Protein AF-A0A6N0I208-F1 (afdb_monomer)

pLDDT: mean 76.42, std 17.21, range [42.66, 94.94]

Radius of gyration: 18.64 Å; Cα contacts (8 Å, |Δi|>4): 96; chains: 1; bounding box: 44×57×35 Å

Foldseek 3Di:
DPQVVVLVVLCVVVVFDWDDDDQWIGGPQWIWGDDPQWIWIAGPPPPDRDTDTDNHSVVVSVVSVVVNVVVVVVVVVVVVPPPPPPPPPDDD

Sequence (92 aa):
MSDFKIITSELISKGIEFEIEDDTLIVGDCAVINYSDVYFLKLSGINTQQGMAVKHPIVIADFLSSYYYLLEDHNSITVKDINFKSEVRRND

Nearest PDB structures (foldseek):
  8ro1-assembly1_TF  TM=5.871E-01  e=2.406E-01  Caenorhabditis elegans
  7you-assembly1_A  TM=4.435E-01  e=8.424E-01  avian paramyxovirus 1
  4gl9-assembly1_E  TM=5.097E-01  e=3.560E+00  Mus musculus
  4gl9-assembly4_F  TM=4.706E-01  e=3.790E+00  Mus musculus
  8ede-assembly2_B  TM=3.441E-01  e=7.550E+00  Homo sapiens

Organism: Staphylococcus hominis (NCBI:txid1290)

Solvent-accessible surface area (backbone atoms only — not comparable to full-atom values): 5573 Å² total; per-residue (Å²): 142,70,55,65,57,56,25,51,51,54,31,55,76,69,72,52,74,71,49,80,55,97,65,31,42,33,44,87,60,34,38,36,36,69,54,94,78,30,35,34,41,38,53,66,94,53,96,57,97,60,60,50,83,42,74,52,47,68,60,50,34,53,51,54,52,54,50,51,52,50,51,53,53,51,52,54,50,62,66,66,72,69,70,76,77,81,76,76,79,80,81,131

Secondary structure (DSSP, 8-state):
--SHHHHHHHHHHTT---EEETTEEEETTEEEEEETTEEEEEETT-SS--EEEE--HHHHHHHHHHHHHHHHHHHHHHHHS-----------

Structure (mmCIF, N/CA/C/O backbone):
data_AF-A0A6N0I208-F1
#
_entry.id   AF-A0A6N0I208-F1
#
loop_
_atom_site.grou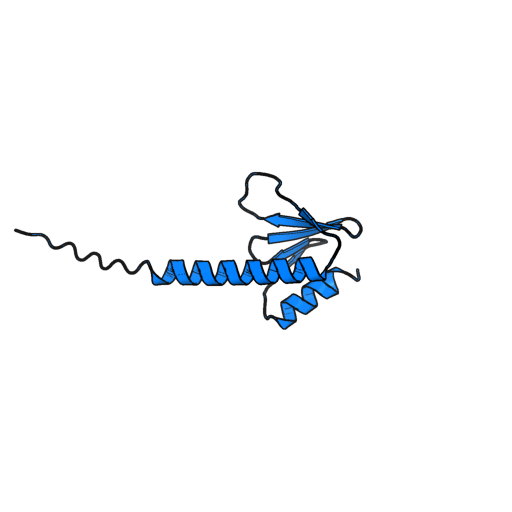p_PDB
_atom_site.id
_atom_site.type_symbol
_atom_site.label_atom_id
_atom_site.label_alt_id
_atom_site.label_comp_id
_atom_site.label_asym_id
_atom_site.label_entity_id
_atom_site.label_seq_id
_atom_site.pdbx_PDB_ins_code
_atom_site.Cartn_x
_atom_site.Cartn_y
_atom_site.Cartn_z
_atom_site.occupancy
_atom_site.B_iso_or_equiv
_atom_site.auth_seq_id
_atom_site.auth_comp_id
_atom_site.auth_asym_id
_atom_site.auth_atom_id
_atom_site.pdbx_PDB_model_num
ATOM 1 N N . MET A 1 1 ? 4.472 -13.359 -7.415 1.00 50.81 1 MET A N 1
ATOM 2 C CA . MET A 1 1 ? 3.511 -13.820 -6.376 1.00 50.81 1 MET A CA 1
ATOM 3 C C . MET A 1 1 ? 4.141 -14.006 -4.971 1.00 50.81 1 MET A C 1
ATOM 5 O O . MET A 1 1 ? 3.521 -14.645 -4.125 1.00 50.81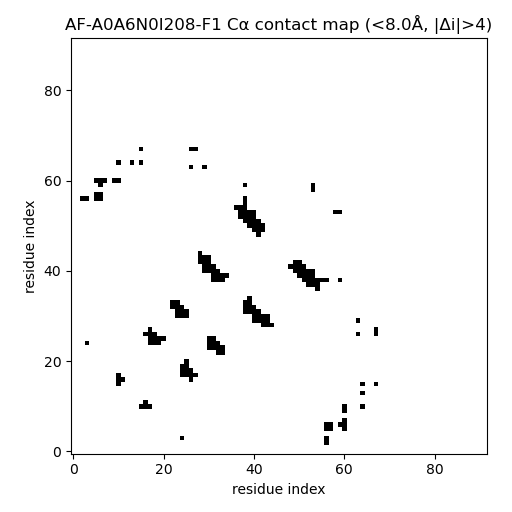 1 MET A O 1
ATOM 9 N N . SER A 1 2 ? 5.323 -13.440 -4.661 1.00 64.25 2 SER A N 1
ATOM 10 C CA . SER A 1 2 ? 5.960 -13.518 -3.318 1.00 64.25 2 SER A CA 1
ATOM 11 C C . SER A 1 2 ? 5.844 -12.244 -2.478 1.00 64.25 2 SER A C 1
ATOM 13 O O . SER A 1 2 ? 6.016 -12.279 -1.267 1.00 64.25 2 SER A O 1
ATOM 15 N N . ASP A 1 3 ? 5.524 -11.132 -3.120 1.00 68.62 3 ASP A N 1
ATOM 16 C CA . ASP A 1 3 ? 6.074 -9.839 -2.729 1.00 68.62 3 ASP A CA 1
ATOM 17 C C . ASP A 1 3 ? 5.032 -8.953 -2.031 1.00 68.62 3 ASP A C 1
ATOM 19 O O . ASP A 1 3 ? 5.265 -8.440 -0.934 1.00 68.62 3 ASP A O 1
ATOM 23 N N . PHE A 1 4 ? 3.792 -8.980 -2.534 1.00 83.00 4 PHE A N 1
ATOM 24 C CA . PHE A 1 4 ? 2.635 -8.496 -1.779 1.00 83.00 4 PHE A CA 1
ATOM 25 C C . PHE A 1 4 ? 2.385 -9.276 -0.491 1.00 83.00 4 PHE A C 1
ATOM 27 O O . PHE A 1 4 ? 1.871 -8.690 0.450 1.00 83.00 4 PHE A O 1
ATOM 34 N N . LYS A 1 5 ? 2.794 -10.551 -0.395 1.00 86.94 5 LYS A N 1
ATOM 35 C CA . LYS A 1 5 ? 2.603 -11.328 0.841 1.00 86.94 5 LYS A CA 1
ATOM 36 C C . LYS A 1 5 ? 3.329 -10.702 2.028 1.00 86.94 5 LYS A C 1
ATOM 38 O O . LYS A 1 5 ? 2.802 -10.748 3.134 1.00 86.94 5 LYS A O 1
ATOM 43 N N . ILE A 1 6 ? 4.515 -10.130 1.806 1.00 88.50 6 ILE A N 1
ATOM 44 C CA . ILE A 1 6 ? 5.267 -9.427 2.853 1.00 88.50 6 ILE A CA 1
ATOM 45 C C . ILE A 1 6 ? 4.474 -8.198 3.298 1.00 88.50 6 ILE A C 1
ATOM 47 O O . ILE A 1 6 ? 4.216 -8.037 4.485 1.00 88.50 6 ILE A O 1
ATOM 51 N N . ILE A 1 7 ? 4.015 -7.391 2.338 1.00 91.00 7 ILE A N 1
ATOM 52 C CA . ILE A 1 7 ? 3.247 -6.174 2.614 1.00 91.00 7 ILE A CA 1
ATOM 53 C C . ILE A 1 7 ? 1.957 -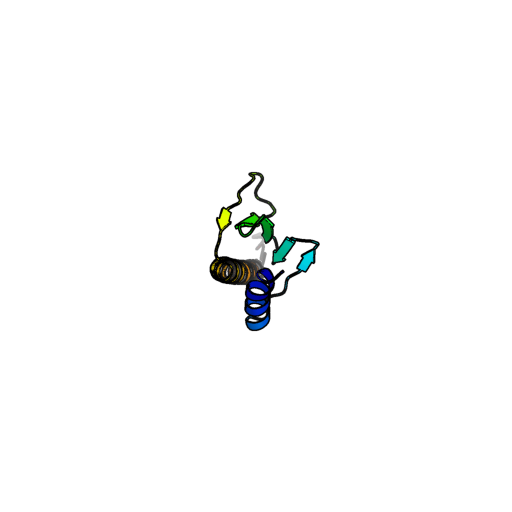6.510 3.372 1.00 91.00 7 ILE A C 1
ATOM 55 O O . ILE A 1 7 ? 1.720 -5.973 4.447 1.00 91.00 7 ILE A O 1
ATOM 59 N N . THR A 1 8 ? 1.150 -7.445 2.870 1.00 92.38 8 THR A N 1
ATOM 60 C CA . THR A 1 8 ? -0.130 -7.811 3.490 1.00 92.38 8 THR A CA 1
ATOM 61 C C . THR A 1 8 ? 0.056 -8.444 4.864 1.00 92.38 8 THR A C 1
ATOM 63 O O . THR A 1 8 ? -0.762 -8.213 5.743 1.00 92.38 8 THR A O 1
ATOM 66 N N . SER A 1 9 ? 1.123 -9.220 5.085 1.00 93.19 9 SER A N 1
ATOM 67 C CA . SER A 1 9 ? 1.392 -9.815 6.405 1.00 93.19 9 SER A CA 1
ATOM 68 C C . SER A 1 9 ? 1.679 -8.743 7.458 1.00 93.19 9 SER A C 1
ATOM 70 O O . SER A 1 9 ? 1.186 -8.848 8.578 1.00 93.19 9 SER A O 1
ATOM 72 N N . GLU A 1 10 ? 2.420 -7.695 7.090 1.00 93.50 10 GLU A N 1
ATOM 73 C CA . GLU A 1 10 ? 2.676 -6.542 7.962 1.00 93.50 10 GLU A CA 1
ATOM 74 C C . GLU A 1 10 ? 1.421 -5.692 8.207 1.00 93.50 10 GLU A C 1
ATOM 76 O O . GLU A 1 10 ? 1.225 -5.183 9.306 1.00 93.50 10 GLU A O 1
ATOM 81 N N . LEU A 1 11 ? 0.534 -5.552 7.218 1.00 93.94 11 LEU A N 1
ATOM 82 C CA . LEU A 1 11 ? -0.741 -4.851 7.419 1.00 93.94 11 LEU A CA 1
ATOM 83 C C . LEU A 1 11 ? -1.669 -5.634 8.362 1.00 93.94 11 LEU A C 1
ATOM 85 O O . LEU A 1 11 ? -2.218 -5.058 9.301 1.00 93.94 11 LEU A O 1
ATOM 89 N N . ILE A 1 12 ? -1.771 -6.957 8.178 1.00 94.94 12 ILE A N 1
ATOM 90 C CA . ILE A 1 12 ? -2.543 -7.847 9.063 1.00 94.94 12 ILE A CA 1
ATOM 91 C C . ILE A 1 12 ? -2.003 -7.785 10.496 1.00 94.94 12 ILE A C 1
ATOM 93 O O . ILE A 1 12 ? -2.791 -7.695 11.436 1.00 94.94 12 ILE A O 1
ATOM 97 N N . SER A 1 13 ? -0.677 -7.814 10.682 1.00 94.62 13 SER A N 1
ATOM 98 C CA . SER A 1 13 ? -0.063 -7.780 12.019 1.00 94.62 13 SER A CA 1
ATOM 99 C C . SER A 1 13 ? -0.376 -6.488 12.785 1.00 94.62 13 SER A C 1
ATOM 101 O O . SER A 1 13 ? -0.410 -6.497 14.016 1.00 94.62 13 SER A O 1
ATOM 103 N N . LYS A 1 14 ? -0.658 -5.400 12.059 1.00 92.12 14 LYS A N 1
ATOM 104 C CA . LYS A 1 14 ? -1.019 -4.078 12.588 1.00 92.12 14 LYS A CA 1
ATOM 105 C C . LYS A 1 14 ? -2.532 -3.824 12.645 1.00 92.12 14 LYS A C 1
ATOM 107 O O . LYS A 1 14 ? -2.939 -2.757 13.096 1.00 92.12 14 LYS A O 1
ATOM 112 N N . GLY A 1 15 ? -3.355 -4.789 12.223 1.00 92.12 15 GLY A N 1
ATOM 113 C CA . GLY A 1 15 ? -4.816 -4.662 12.196 1.00 92.12 15 GLY A CA 1
ATOM 114 C C . GLY A 1 15 ? -5.333 -3.661 11.160 1.00 92.12 15 GLY A C 1
ATOM 115 O O . GLY A 1 15 ? -6.402 -3.096 11.357 1.00 92.12 15 GLY A O 1
ATOM 116 N N . ILE A 1 16 ? -4.569 -3.417 10.092 1.00 93.00 16 ILE A N 1
ATOM 117 C CA . ILE A 1 16 ? -4.922 -2.464 9.037 1.00 93.00 16 ILE A CA 1
ATOM 118 C C . ILE A 1 16 ? -5.756 -3.175 7.974 1.00 93.00 16 ILE A C 1
ATOM 120 O O . ILE A 1 16 ? -5.345 -4.210 7.443 1.00 93.00 16 ILE A O 1
ATOM 124 N N . GLU A 1 17 ? -6.913 -2.604 7.649 1.00 92.25 17 GLU A N 1
ATOM 125 C CA . GLU A 1 17 ? -7.779 -3.090 6.576 1.00 92.25 17 GLU A CA 1
ATOM 126 C C . GLU A 1 17 ? -7.214 -2.725 5.196 1.00 92.25 17 GLU A C 1
ATOM 128 O O . GLU A 1 17 ? -6.653 -1.646 4.989 1.00 92.25 17 GLU A O 1
ATOM 133 N N . PHE A 1 18 ? -7.352 -3.645 4.241 1.00 93.94 18 PHE A N 1
ATOM 134 C CA . PHE A 1 18 ? -6.907 -3.459 2.865 1.00 93.94 18 PHE A CA 1
ATOM 135 C C . PHE A 1 18 ? -7.751 -4.285 1.897 1.00 93.94 18 PHE A C 1
ATOM 137 O O . PHE A 1 18 ? -8.320 -5.316 2.261 1.00 93.94 18 PHE A O 1
ATOM 144 N N . GLU A 1 19 ? -7.761 -3.862 0.639 1.00 93.56 19 GLU A N 1
ATOM 145 C CA . GLU A 1 19 ? -8.395 -4.567 -0.472 1.00 93.56 19 GLU A CA 1
ATOM 146 C C . GLU A 1 19 ? -7.333 -4.988 -1.489 1.00 93.56 19 GLU A C 1
ATOM 148 O O . GLU A 1 19 ? -6.297 -4.337 -1.639 1.00 93.56 19 GLU A O 1
ATOM 153 N N . ILE A 1 20 ? -7.565 -6.105 -2.178 1.00 90.19 20 ILE A N 1
ATOM 154 C CA . ILE A 1 20 ? -6.708 -6.556 -3.277 1.00 90.19 20 ILE A CA 1
ATOM 155 C C . ILE A 1 20 ? -7.588 -6.784 -4.498 1.00 90.19 20 ILE A C 1
ATOM 157 O O . ILE A 1 20 ? -8.474 -7.638 -4.470 1.00 90.19 20 ILE A O 1
ATOM 161 N N . GLU A 1 21 ? -7.293 -6.054 -5.569 1.00 88.12 21 GLU A N 1
ATOM 162 C CA . GLU A 1 21 ? -7.934 -6.182 -6.875 1.00 88.12 21 GLU A CA 1
ATOM 163 C C . GLU A 1 21 ? -6.854 -6.382 -7.944 1.00 88.12 21 GLU A C 1
ATOM 165 O O . GLU A 1 21 ? -5.991 -5.524 -8.140 1.00 88.12 21 GLU A O 1
ATOM 170 N N . ASP A 1 22 ? -6.886 -7.530 -8.625 1.00 84.44 22 ASP A N 1
ATOM 171 C CA . ASP A 1 22 ? -5.864 -7.955 -9.588 1.00 84.44 22 ASP A CA 1
ATOM 172 C C . ASP A 1 22 ? -4.430 -7.845 -9.016 1.00 84.44 22 ASP A C 1
ATOM 174 O O . ASP A 1 22 ? -4.069 -8.572 -8.089 1.00 84.44 22 ASP A O 1
ATOM 178 N N . ASP A 1 23 ? -3.620 -6.925 -9.552 1.00 83.06 23 ASP A N 1
ATOM 179 C CA . ASP A 1 23 ? -2.242 -6.633 -9.128 1.00 83.06 23 ASP A CA 1
ATOM 180 C C . ASP A 1 23 ? -2.133 -5.329 -8.309 1.00 83.06 23 ASP A C 1
ATOM 182 O O . ASP A 1 23 ? -1.058 -4.719 -8.215 1.00 83.06 23 ASP A O 1
ATOM 186 N N . THR A 1 24 ? -3.248 -4.892 -7.721 1.00 88.19 24 THR A N 1
ATOM 187 C CA . THR A 1 24 ? -3.351 -3.665 -6.927 1.00 88.19 24 THR A CA 1
ATOM 188 C C . THR A 1 24 ? -3.733 -3.978 -5.483 1.00 88.19 24 THR A C 1
ATOM 190 O O . THR A 1 24 ? -4.732 -4.639 -5.221 1.00 88.19 24 THR A O 1
ATOM 193 N N . LEU A 1 25 ? -2.948 -3.465 -4.538 1.00 91.62 25 LEU A N 1
ATOM 194 C CA . LEU A 1 25 ? -3.260 -3.442 -3.108 1.00 91.62 25 LEU A CA 1
ATOM 195 C C . LEU A 1 25 ? -3.755 -2.044 -2.730 1.00 91.62 25 LEU A C 1
ATOM 197 O O . LEU A 1 25 ? -3.081 -1.063 -3.033 1.00 91.62 25 LEU A O 1
ATOM 201 N N . ILE A 1 26 ? -4.889 -1.943 -2.047 1.00 91.06 26 ILE A N 1
ATOM 202 C CA . ILE A 1 26 ? -5.530 -0.672 -1.696 1.00 91.06 26 ILE A CA 1
ATOM 203 C C . ILE A 1 26 ? -5.631 -0.556 -0.172 1.00 91.06 26 ILE A C 1
ATOM 205 O O . ILE A 1 26 ? -6.097 -1.479 0.492 1.00 91.06 26 ILE A O 1
ATOM 209 N N . VAL A 1 27 ? -5.193 0.578 0.380 1.00 90.75 27 VAL A N 1
ATOM 210 C CA . VAL A 1 27 ? -5.309 0.948 1.800 1.00 90.75 27 VAL A CA 1
ATOM 211 C C . VAL A 1 27 ? -5.865 2.369 1.878 1.00 90.75 27 VAL A C 1
ATOM 213 O O . VAL A 1 27 ? -5.158 3.336 1.578 1.00 90.75 27 VAL A O 1
ATOM 216 N N . GLY A 1 28 ? -7.137 2.502 2.262 1.00 86.81 28 GLY A N 1
ATOM 217 C CA . GLY A 1 28 ? -7.853 3.779 2.196 1.00 86.81 28 GLY A CA 1
ATOM 218 C C . GLY A 1 28 ? -7.811 4.362 0.779 1.00 86.81 28 GLY A C 1
ATOM 219 O O . GLY A 1 28 ? -8.103 3.673 -0.193 1.00 86.81 28 GLY A O 1
ATOM 220 N N . ASP A 1 29 ? -7.368 5.613 0.652 1.00 84.81 29 ASP A N 1
ATOM 221 C CA . ASP A 1 29 ? -7.229 6.291 -0.644 1.00 84.81 29 ASP A CA 1
ATOM 222 C C . ASP A 1 29 ? -5.893 6.001 -1.361 1.00 84.81 29 ASP A C 1
ATOM 224 O O . ASP A 1 29 ? -5.618 6.581 -2.417 1.00 84.81 29 ASP A O 1
ATOM 228 N N . CYS A 1 30 ? -5.041 5.119 -0.822 1.00 88.06 30 CYS A N 1
ATOM 229 C CA . CYS A 1 30 ? -3.758 4.752 -1.421 1.00 88.06 30 CYS A CA 1
ATOM 230 C C . CYS A 1 30 ? -3.829 3.403 -2.148 1.00 88.06 30 CYS A C 1
ATOM 232 O O . CYS A 1 30 ? -4.180 2.391 -1.554 1.00 88.06 30 CYS A O 1
ATOM 234 N N . ALA A 1 31 ? -3.419 3.376 -3.416 1.00 89.88 31 ALA A N 1
ATOM 235 C CA . ALA A 1 31 ? -3.261 2.169 -4.219 1.00 89.88 31 ALA A CA 1
ATOM 236 C C . ALA A 1 31 ? -1.777 1.862 -4.469 1.00 89.88 31 ALA A C 1
ATOM 238 O O . ALA A 1 31 ? -0.982 2.757 -4.764 1.00 89.88 31 ALA A O 1
ATOM 239 N N . VAL A 1 32 ? -1.409 0.587 -4.406 1.00 90.19 32 VAL A N 1
ATOM 240 C CA . VAL A 1 32 ? -0.071 0.063 -4.684 1.00 90.19 32 VAL A CA 1
ATOM 241 C C . VAL A 1 32 ? -0.166 -0.925 -5.831 1.00 90.19 32 VAL A C 1
ATOM 243 O O . VAL A 1 32 ? -0.782 -1.975 -5.687 1.00 90.19 32 VAL A O 1
ATOM 246 N N . ILE A 1 33 ? 0.476 -0.615 -6.951 1.00 88.62 33 ILE A N 1
ATOM 247 C CA . ILE A 1 33 ? 0.464 -1.458 -8.149 1.00 88.62 33 ILE A CA 1
ATOM 248 C C . ILE A 1 33 ? 1.844 -2.083 -8.324 1.00 88.62 33 ILE A C 1
ATOM 250 O O . ILE A 1 33 ? 2.851 -1.372 -8.288 1.00 88.62 33 ILE A O 1
ATOM 254 N N . ASN A 1 34 ? 1.911 -3.399 -8.516 1.00 83.62 34 ASN A N 1
ATOM 255 C CA . ASN A 1 34 ? 3.177 -4.085 -8.772 1.00 83.62 34 ASN A CA 1
ATOM 256 C C . ASN A 1 34 ? 3.470 -4.161 -10.278 1.00 83.62 34 ASN A C 1
ATOM 258 O O . ASN A 1 34 ? 2.731 -4.788 -11.031 1.00 83.62 34 ASN A O 1
ATOM 262 N N . TYR A 1 35 ? 4.585 -3.568 -10.703 1.00 81.56 35 TYR A N 1
ATOM 263 C CA . TYR A 1 35 ? 5.126 -3.684 -12.054 1.00 81.56 35 TYR A CA 1
ATOM 264 C C . TYR A 1 35 ? 6.560 -4.214 -11.996 1.00 81.56 35 TYR A C 1
ATOM 266 O O . TYR A 1 35 ? 7.496 -3.454 -11.757 1.00 81.56 35 TYR A O 1
ATOM 274 N N . SER A 1 36 ? 6.741 -5.511 -12.263 1.00 76.94 36 SER A N 1
ATOM 275 C CA . SER A 1 36 ? 8.066 -6.137 -12.432 1.00 76.94 36 SER A CA 1
ATOM 276 C C . SER A 1 36 ? 9.059 -5.803 -11.304 1.00 76.94 36 SER A C 1
ATOM 278 O O . SER A 1 36 ? 10.140 -5.273 -11.559 1.00 76.94 36 SER A O 1
ATOM 280 N N . ASP A 1 37 ? 8.675 -6.097 -10.058 1.00 74.94 37 ASP A N 1
ATOM 281 C CA . ASP A 1 37 ? 9.474 -5.876 -8.834 1.00 74.94 37 ASP A CA 1
ATOM 282 C C . ASP A 1 37 ? 9.672 -4.394 -8.459 1.00 74.94 37 ASP A C 1
ATOM 284 O O . ASP A 1 37 ? 10.523 -4.030 -7.640 1.00 74.94 37 ASP A O 1
ATOM 288 N N . VAL A 1 38 ? 8.861 -3.519 -9.052 1.00 82.50 38 VAL A N 1
ATOM 289 C CA . VAL A 1 38 ? 8.739 -2.112 -8.685 1.00 82.50 38 VAL A CA 1
ATOM 290 C C . VAL A 1 38 ? 7.295 -1.837 -8.297 1.00 82.50 38 VAL A C 1
ATOM 292 O O . VAL A 1 38 ? 6.366 -2.043 -9.074 1.00 82.50 38 VAL A O 1
ATOM 295 N N . TYR A 1 39 ? 7.109 -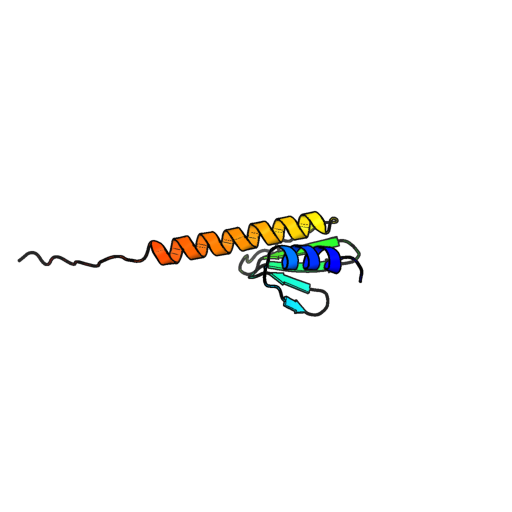1.332 -7.086 1.00 85.88 39 TYR A N 1
ATOM 296 C CA . TYR A 1 39 ? 5.817 -0.907 -6.575 1.00 85.88 39 TYR A CA 1
ATOM 297 C C . TYR A 1 39 ? 5.582 0.553 -6.933 1.00 85.88 39 TYR A C 1
ATOM 299 O O . TYR A 1 39 ? 6.439 1.401 -6.680 1.00 85.88 39 TYR A O 1
ATOM 307 N N . PHE A 1 40 ? 4.410 0.841 -7.482 1.00 86.75 40 PHE A N 1
ATOM 308 C CA . PHE A 1 40 ? 3.938 2.185 -7.769 1.00 86.75 40 PHE A CA 1
ATOM 309 C C . PHE A 1 40 ? 2.847 2.552 -6.774 1.00 86.75 40 PHE A C 1
ATOM 311 O O . PHE A 1 40 ? 1.769 1.964 -6.783 1.00 86.75 40 PHE A O 1
ATOM 318 N N . LEU A 1 41 ? 3.138 3.531 -5.924 1.00 86.75 41 LEU A N 1
ATOM 319 C CA . LEU A 1 41 ? 2.166 4.126 -5.007 1.00 86.75 41 LEU A CA 1
ATOM 320 C C . LEU A 1 41 ? 1.331 5.170 -5.752 1.00 86.75 41 LEU A C 1
ATOM 322 O O . LEU A 1 41 ? 1.895 5.960 -6.500 1.00 86.75 41 LEU A O 1
ATOM 326 N N . LYS A 1 42 ? 0.021 5.220 -5.535 1.00 85.94 42 LYS A N 1
ATOM 327 C CA . LYS A 1 42 ? -0.884 6.236 -6.085 1.00 85.94 42 LYS A CA 1
ATOM 328 C C . LYS A 1 42 ? -1.850 6.684 -4.995 1.00 85.94 42 LYS A C 1
ATOM 330 O O . LYS A 1 42 ? -2.496 5.848 -4.380 1.00 85.94 42 LYS A O 1
ATOM 335 N N . LEU A 1 43 ? -1.974 7.991 -4.782 1.00 81.38 43 LEU A N 1
ATOM 336 C CA . LEU A 1 43 ? -2.962 8.569 -3.866 1.00 81.38 43 LEU A CA 1
ATOM 337 C C . LEU A 1 43 ? -4.166 9.093 -4.655 1.00 81.38 43 LEU A C 1
ATOM 339 O O . LEU A 1 43 ? -4.012 9.883 -5.591 1.00 81.38 43 LEU A O 1
ATOM 343 N N . SER A 1 44 ? -5.363 8.650 -4.286 1.00 72.25 44 SER A N 1
ATOM 344 C CA . SER A 1 44 ? -6.622 9.145 -4.840 1.00 72.25 44 SER A CA 1
ATOM 345 C C . SER A 1 44 ? -6.868 10.590 -4.388 1.00 72.25 44 SER A C 1
ATOM 347 O O . SER A 1 44 ? -6.481 10.991 -3.295 1.00 72.25 44 SER A O 1
ATOM 349 N N . GLY A 1 45 ? -7.454 11.419 -5.258 1.00 66.19 45 GLY A N 1
ATOM 350 C CA . GLY A 1 45 ? -7.734 12.835 -4.966 1.00 66.19 45 GLY A CA 1
ATOM 351 C C . GLY A 1 45 ? -6.597 13.822 -5.272 1.00 66.19 45 GLY A C 1
ATOM 352 O O . GLY A 1 45 ? -6.837 15.028 -5.323 1.00 66.19 45 GLY A O 1
ATOM 353 N N . ILE A 1 46 ? -5.384 13.348 -5.576 1.00 62.69 46 ILE A N 1
ATOM 354 C CA . ILE A 1 46 ? -4.313 14.195 -6.117 1.00 62.69 46 ILE A CA 1
ATOM 355 C C . ILE A 1 46 ? -4.398 14.160 -7.650 1.00 62.69 46 ILE A C 1
ATOM 357 O O . ILE A 1 46 ? -4.076 13.163 -8.286 1.00 62.69 46 ILE A O 1
ATOM 361 N N . ASN A 1 47 ? -4.826 15.269 -8.265 1.00 52.75 47 ASN A N 1
ATOM 362 C CA . ASN A 1 47 ? -5.042 15.406 -9.721 1.00 52.75 47 ASN A CA 1
ATOM 363 C C . ASN A 1 47 ? -3.770 15.333 -10.590 1.00 52.75 47 ASN A C 1
ATOM 365 O O . ASN A 1 47 ? -3.827 15.516 -11.805 1.00 52.75 47 ASN A O 1
ATOM 369 N N . THR A 1 48 ? -2.612 15.079 -9.991 1.00 54.06 48 THR A N 1
ATOM 370 C CA . THR A 1 48 ? -1.370 14.822 -10.721 1.00 54.06 48 THR A CA 1
ATOM 371 C C . THR A 1 48 ? -1.026 13.351 -10.541 1.00 54.06 48 THR A C 1
ATOM 373 O O . THR A 1 48 ? -1.245 12.809 -9.462 1.00 54.06 48 THR A O 1
ATOM 376 N N . GLN A 1 49 ? -0.520 12.687 -11.588 1.00 52.69 49 GLN A N 1
ATOM 377 C CA . GLN A 1 49 ? 0.037 11.334 -11.479 1.00 52.69 49 GLN A CA 1
ATOM 378 C C . GLN A 1 49 ? 1.282 11.380 -10.578 1.00 52.69 49 GLN A C 1
ATOM 380 O O . GLN A 1 49 ? 2.414 11.386 -11.048 1.00 52.69 49 GLN A O 1
ATOM 385 N N . GLN A 1 50 ? 1.071 11.489 -9.270 1.00 60.53 50 GLN A N 1
ATOM 386 C CA . GLN A 1 50 ? 2.107 11.372 -8.265 1.00 60.53 50 GLN A CA 1
ATOM 387 C C . GLN A 1 50 ? 2.167 9.907 -7.900 1.00 60.53 50 GLN A C 1
ATOM 389 O O . GLN A 1 50 ? 1.310 9.390 -7.185 1.00 60.53 50 GLN A O 1
ATOM 394 N N . GLY A 1 51 ? 3.164 9.241 -8.466 1.00 64.56 51 GLY A N 1
ATOM 395 C CA . GLY A 1 51 ? 3.539 7.921 -8.023 1.00 64.56 51 GLY A CA 1
ATOM 396 C C . GLY A 1 51 ? 5.019 7.836 -7.741 1.00 64.56 51 GLY A C 1
ATOM 397 O O . GLY A 1 51 ? 5.832 8.522 -8.358 1.00 64.56 51 GLY A O 1
ATOM 398 N N . MET A 1 52 ? 5.354 7.000 -6.768 1.00 73.31 52 MET A N 1
ATOM 399 C CA . MET A 1 52 ? 6.729 6.698 -6.408 1.00 73.31 52 MET A CA 1
ATOM 400 C C . MET A 1 52 ? 7.008 5.244 -6.753 1.00 73.31 52 MET A C 1
ATOM 402 O O . MET A 1 52 ? 6.269 4.360 -6.326 1.00 73.31 52 MET A O 1
ATOM 406 N N . ALA A 1 53 ? 8.077 5.028 -7.516 1.00 82.56 53 ALA A N 1
ATOM 407 C CA . ALA A 1 53 ? 8.635 3.713 -7.779 1.00 82.56 53 ALA A CA 1
ATOM 408 C C . ALA A 1 53 ? 9.492 3.282 -6.581 1.00 82.56 53 ALA A C 1
ATOM 410 O O . ALA A 1 53 ? 10.533 3.879 -6.302 1.00 82.56 53 ALA A O 1
ATOM 411 N N . VAL A 1 54 ? 9.066 2.239 -5.877 1.00 82.56 54 VAL A N 1
ATOM 412 C CA . VAL A 1 54 ? 9.752 1.691 -4.701 1.00 82.56 54 VAL A CA 1
ATOM 413 C C . VAL A 1 54 ? 10.093 0.235 -4.974 1.00 82.56 54 VAL A C 1
ATOM 415 O O . VAL A 1 54 ? 9.282 -0.494 -5.526 1.00 82.56 54 VAL A O 1
ATOM 418 N N . LYS A 1 55 ? 11.289 -0.212 -4.586 1.00 84.44 55 LYS A N 1
ATOM 419 C CA . LYS A 1 55 ? 11.733 -1.601 -4.811 1.00 84.44 55 LYS A CA 1
ATOM 420 C C . LYS A 1 55 ? 11.587 -2.515 -3.599 1.00 84.44 55 LYS A C 1
ATOM 422 O O . LYS A 1 55 ? 11.743 -3.720 -3.727 1.00 84.44 55 LYS A O 1
ATOM 427 N N . HIS A 1 56 ? 11.358 -1.952 -2.413 1.00 88.31 56 HIS A N 1
ATOM 428 C CA . HIS A 1 56 ? 11.426 -2.713 -1.172 1.00 88.31 56 HIS A CA 1
ATOM 429 C C . HIS A 1 56 ? 10.032 -2.873 -0.542 1.00 88.31 56 HIS A C 1
ATOM 431 O O . HIS A 1 56 ? 9.461 -1.869 -0.112 1.00 88.31 56 HIS A O 1
ATOM 437 N N . PRO A 1 57 ? 9.494 -4.102 -0.420 1.00 88.19 57 PRO A N 1
ATOM 438 C CA . PRO A 1 57 ? 8.146 -4.330 0.110 1.00 88.19 57 PRO A CA 1
ATOM 439 C C . PRO A 1 57 ? 7.978 -3.835 1.552 1.00 88.19 57 PRO A C 1
ATOM 441 O O . PRO A 1 57 ? 6.946 -3.271 1.888 1.00 88.19 57 PRO A O 1
ATOM 444 N N . ILE A 1 58 ? 9.011 -3.956 2.393 1.00 89.62 58 ILE A N 1
ATOM 445 C CA . ILE A 1 58 ? 8.965 -3.433 3.775 1.00 89.62 58 ILE A CA 1
ATOM 446 C C . ILE A 1 58 ? 8.752 -1.911 3.799 1.00 89.62 58 ILE A C 1
ATOM 448 O O . ILE A 1 58 ? 7.940 -1.420 4.571 1.00 89.62 58 ILE A O 1
ATOM 452 N N . VAL A 1 59 ? 9.409 -1.165 2.902 1.00 89.62 59 VAL A N 1
ATOM 453 C CA . VAL A 1 59 ? 9.246 0.298 2.826 1.00 89.62 59 VAL A CA 1
ATOM 454 C C . VAL A 1 59 ? 7.819 0.666 2.421 1.00 89.62 59 VAL A C 1
ATOM 456 O O . VAL A 1 59 ? 7.268 1.641 2.924 1.00 89.62 59 VAL A O 1
ATOM 459 N N . ILE A 1 60 ? 7.201 -0.130 1.543 1.00 90.81 60 ILE A N 1
ATOM 460 C CA . ILE A 1 60 ? 5.786 0.027 1.196 1.00 90.81 60 ILE A CA 1
ATOM 461 C C . ILE A 1 60 ? 4.897 -0.232 2.414 1.00 90.81 60 ILE A C 1
ATOM 463 O O . ILE A 1 60 ? 4.027 0.581 2.703 1.00 90.81 60 ILE A O 1
ATOM 467 N N . ALA A 1 61 ? 5.120 -1.326 3.144 1.00 91.75 61 ALA A N 1
ATOM 468 C CA . ALA A 1 61 ? 4.330 -1.654 4.327 1.00 91.75 61 ALA A CA 1
ATOM 469 C C . ALA A 1 61 ? 4.415 -0.563 5.407 1.00 91.75 61 ALA A C 1
ATOM 471 O O . ALA A 1 61 ? 3.389 -0.169 5.966 1.00 91.75 61 ALA A O 1
ATOM 472 N N . ASP A 1 62 ? 5.615 -0.037 5.667 1.00 91.38 62 ASP A N 1
ATOM 473 C CA . ASP A 1 62 ? 5.827 1.059 6.615 1.00 91.38 62 ASP A CA 1
ATOM 474 C C . ASP A 1 62 ? 5.111 2.332 6.167 1.00 91.38 62 ASP A C 1
ATOM 476 O O . ASP A 1 62 ? 4.380 2.930 6.957 1.00 91.38 62 ASP A O 1
ATOM 480 N N . PHE A 1 63 ? 5.245 2.702 4.890 1.00 90.75 63 PHE A N 1
ATOM 481 C CA . PHE A 1 63 ? 4.544 3.852 4.325 1.00 90.75 63 PHE A CA 1
ATOM 482 C C . PHE A 1 63 ? 3.023 3.723 4.471 1.00 90.75 63 PHE A C 1
ATOM 484 O O . PHE A 1 63 ? 2.385 4.638 4.987 1.00 90.75 63 PHE A O 1
ATOM 491 N N . LEU A 1 64 ? 2.445 2.590 4.058 1.00 91.19 64 LEU A N 1
ATOM 492 C CA . LEU A 1 64 ? 1.002 2.349 4.141 1.00 91.19 64 LEU A CA 1
ATOM 493 C C . LEU A 1 64 ? 0.510 2.380 5.590 1.00 91.19 64 LEU A C 1
ATOM 495 O O . LEU A 1 64 ? -0.540 2.952 5.862 1.00 91.19 64 LEU A O 1
ATOM 499 N N . SER A 1 65 ? 1.293 1.832 6.524 1.00 91.31 65 SER A N 1
ATOM 500 C CA . SER A 1 65 ? 0.965 1.868 7.952 1.00 91.31 65 SER A CA 1
ATOM 501 C C . SER A 1 65 ? 0.940 3.296 8.491 1.00 91.31 65 SER A C 1
ATOM 503 O O . SER A 1 65 ? -0.019 3.700 9.142 1.00 91.31 65 SER A O 1
ATOM 505 N N . SER A 1 66 ? 1.983 4.082 8.210 1.00 89.38 66 SER A N 1
ATOM 506 C CA . SER A 1 66 ? 2.050 5.482 8.636 1.00 89.38 66 SER A CA 1
ATOM 507 C C . SER A 1 66 ? 0.948 6.324 8.001 1.00 89.38 66 SER A C 1
ATOM 509 O O . SER A 1 66 ? 0.365 7.165 8.675 1.00 89.38 66 SER A O 1
ATOM 511 N N . TYR A 1 67 ? 0.649 6.089 6.723 1.00 87.19 67 TYR A N 1
ATOM 512 C CA . TYR A 1 67 ? -0.427 6.772 6.016 1.00 87.19 67 TYR A CA 1
ATOM 513 C C . TYR A 1 67 ? -1.800 6.446 6.615 1.00 87.19 67 TYR A C 1
ATOM 515 O O . TYR A 1 67 ? -2.583 7.359 6.862 1.00 87.19 67 TYR A O 1
ATOM 523 N N . TYR A 1 68 ? -2.068 5.173 6.911 1.00 88.00 68 TYR A N 1
ATOM 524 C CA . TYR A 1 68 ? -3.312 4.740 7.543 1.00 88.00 68 TYR A CA 1
ATOM 525 C C . TYR A 1 68 ? -3.532 5.425 8.898 1.00 88.00 68 TYR A C 1
ATOM 527 O O . TYR A 1 68 ? -4.559 6.071 9.100 1.00 88.00 68 TYR A O 1
ATOM 535 N N . TYR A 1 69 ? -2.544 5.369 9.798 1.00 87.38 69 TYR A N 1
ATOM 536 C CA . TYR A 1 69 ? -2.669 6.005 11.113 1.00 87.38 69 TYR A CA 1
ATOM 537 C C . TYR A 1 69 ? -2.778 7.528 11.020 1.00 87.38 69 TYR A C 1
ATOM 539 O O . TYR A 1 69 ? -3.530 8.130 11.780 1.00 87.38 69 TYR A O 1
ATOM 547 N N . LEU A 1 70 ? -2.103 8.155 10.051 1.00 85.19 70 LEU A N 1
ATOM 548 C CA . LEU A 1 70 ? -2.266 9.581 9.778 1.00 85.19 70 LEU A CA 1
ATOM 549 C C . LEU A 1 70 ? -3.726 9.914 9.424 1.00 85.19 70 LEU A C 1
ATOM 551 O O . LEU A 1 70 ? -4.275 10.882 9.947 1.00 85.19 70 LEU A O 1
ATOM 555 N N . LEU A 1 71 ? -4.372 9.119 8.564 1.00 81.06 71 LEU A N 1
ATOM 556 C CA . LEU A 1 71 ? -5.783 9.311 8.219 1.00 81.06 71 LEU A CA 1
ATOM 557 C C . LEU A 1 71 ? -6.716 9.090 9.418 1.00 81.06 71 LEU A C 1
ATOM 559 O O . LEU A 1 71 ? -7.629 9.892 9.624 1.00 81.06 71 LEU A O 1
ATOM 563 N N . GLU A 1 72 ? -6.495 8.047 10.222 1.00 80.19 72 GLU A N 1
ATOM 564 C CA . GLU A 1 72 ? -7.279 7.812 11.444 1.00 80.19 72 GLU A CA 1
ATOM 565 C C . GLU A 1 72 ? -7.145 8.970 12.444 1.00 80.19 72 GLU A C 1
ATOM 567 O O . GLU A 1 72 ? -8.154 9.466 12.958 1.00 80.19 72 GLU A O 1
ATOM 572 N N . ASP A 1 73 ? -5.924 9.461 12.666 1.00 75.12 73 ASP A N 1
ATOM 573 C CA . ASP A 1 73 ? -5.647 10.590 13.554 1.00 75.12 73 ASP A CA 1
ATOM 574 C C . ASP A 1 73 ? -6.302 11.883 13.043 1.00 75.12 73 ASP A C 1
ATOM 576 O O . ASP A 1 73 ? -6.943 12.607 13.811 1.00 75.12 73 ASP A O 1
ATOM 580 N N . HIS A 1 74 ? -6.223 12.169 11.740 1.00 64.75 74 HIS A N 1
ATOM 581 C CA . HIS A 1 74 ? -6.883 13.338 11.153 1.00 64.75 74 H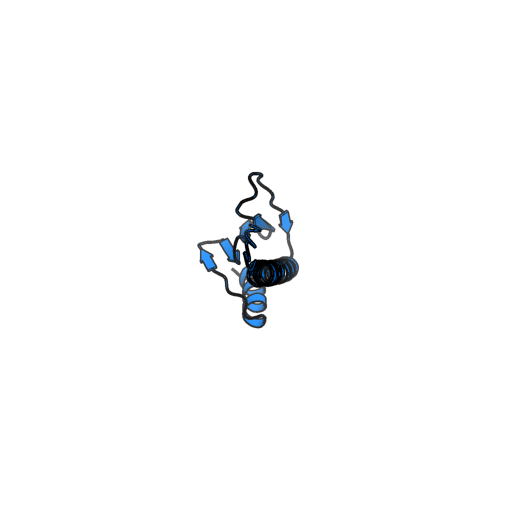IS A CA 1
ATOM 582 C C . HIS A 1 74 ? -8.414 13.251 11.213 1.00 64.75 74 HIS A C 1
ATOM 584 O O . HIS A 1 74 ? -9.077 14.252 11.510 1.00 64.75 74 HIS A O 1
ATOM 590 N N . ASN A 1 75 ? -8.999 12.072 11.003 1.00 57.53 75 ASN A N 1
ATOM 591 C CA . ASN A 1 75 ? -10.440 11.868 11.158 1.00 57.53 75 ASN A CA 1
ATOM 592 C C . ASN A 1 75 ? -10.879 12.026 12.625 1.00 57.53 75 ASN A C 1
ATOM 594 O O . ASN A 1 75 ? -11.924 12.621 12.899 1.00 57.53 75 ASN A O 1
ATOM 598 N N . SER A 1 76 ? -10.052 11.591 13.578 1.00 55.25 76 SER A N 1
ATOM 599 C CA . SER A 1 76 ? -10.262 11.791 15.020 1.00 55.25 76 SER A CA 1
ATOM 600 C C . SER A 1 76 ? -10.241 13.274 15.425 1.00 55.25 76 SER A C 1
ATOM 602 O O . SER A 1 76 ? -11.057 13.698 16.250 1.00 55.25 76 SER A O 1
ATOM 604 N N . ILE A 1 77 ? -9.370 14.086 14.813 1.00 49.25 77 ILE A N 1
ATOM 605 C CA . ILE A 1 77 ? -9.313 15.546 15.024 1.00 49.25 77 ILE A CA 1
ATOM 606 C C . ILE A 1 77 ? -10.567 16.225 14.451 1.00 49.25 77 ILE A C 1
ATOM 608 O O . ILE A 1 77 ? -11.227 17.010 15.133 1.00 49.25 77 ILE A O 1
ATOM 612 N N . THR A 1 78 ? -10.959 15.863 13.227 1.00 49.06 78 THR A N 1
ATOM 613 C CA . THR A 1 78 ? -12.075 16.511 12.514 1.00 49.06 78 THR A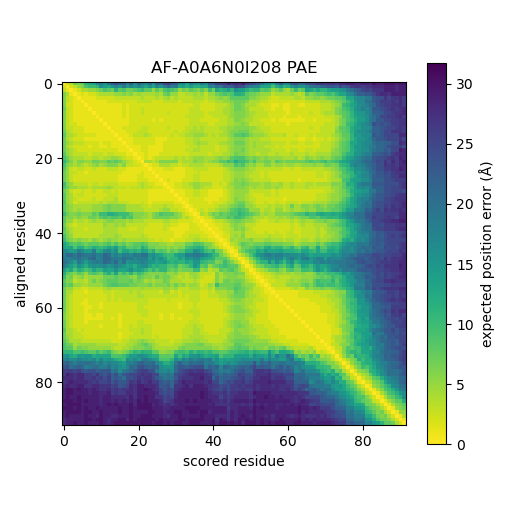 CA 1
ATOM 614 C C . THR A 1 78 ? -13.431 16.282 13.199 1.00 49.06 78 THR A C 1
ATOM 616 O O . THR A 1 78 ? -14.289 17.162 13.181 1.00 49.06 78 THR A O 1
ATOM 619 N N . VAL A 1 79 ? -13.633 15.133 13.856 1.00 44.28 79 VAL A N 1
ATOM 620 C CA . VAL A 1 79 ? -14.893 14.811 14.556 1.00 44.28 79 VAL A CA 1
ATOM 621 C C . VAL A 1 79 ? -14.970 15.435 15.958 1.00 44.28 79 VAL A C 1
ATOM 623 O O . VAL A 1 79 ? -16.068 15.707 16.443 1.00 44.28 79 VAL A O 1
ATOM 626 N N . LYS A 1 80 ? -13.836 15.705 16.621 1.00 45.81 80 LYS A N 1
ATOM 627 C CA . LYS A 1 80 ? -13.830 16.287 17.978 1.00 45.81 80 LYS A CA 1
ATOM 628 C C . LYS A 1 80 ? -13.922 17.813 17.999 1.00 45.81 80 LYS A C 1
ATOM 630 O O . LYS A 1 80 ? -14.514 18.350 18.935 1.00 45.81 80 LYS A O 1
ATOM 635 N N . ASP A 1 81 ? -13.420 18.498 16.973 1.00 43.97 81 ASP A N 1
ATOM 636 C CA . ASP A 1 81 ? -13.363 19.968 16.954 1.00 43.97 81 ASP A CA 1
ATOM 637 C C . ASP A 1 81 ? -14.612 20.652 16.361 1.00 43.97 81 ASP A C 1
ATOM 639 O O . ASP A 1 81 ? -14.764 21.869 16.469 1.00 43.97 81 ASP A O 1
ATOM 643 N N . ILE A 1 82 ? -15.573 19.896 15.814 1.00 47.44 82 ILE A N 1
ATOM 644 C CA . ILE A 1 82 ? -16.866 20.431 15.345 1.00 47.44 82 ILE A CA 1
ATOM 645 C C . ILE A 1 82 ? -17.955 20.135 16.381 1.00 47.44 82 ILE A C 1
ATOM 647 O O . ILE A 1 82 ? -18.944 19.456 16.130 1.00 47.44 82 ILE A O 1
ATOM 651 N N . ASN A 1 83 ? -17.782 20.686 17.577 1.00 42.97 83 ASN A N 1
ATOM 652 C CA . ASN A 1 83 ? -18.881 20.897 18.514 1.00 42.97 83 ASN A CA 1
ATOM 653 C C . ASN A 1 83 ? -18.988 22.402 18.788 1.00 42.97 83 ASN A C 1
ATOM 655 O O . ASN A 1 83 ? -18.876 2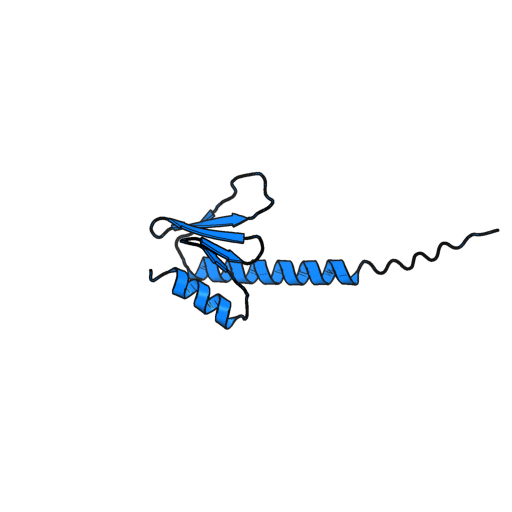2.876 19.919 1.00 42.97 83 ASN A O 1
ATOM 659 N N . PHE A 1 84 ? -19.161 23.180 17.713 1.00 42.66 84 PHE A N 1
ATOM 660 C CA . PHE A 1 84 ? -19.551 24.580 17.822 1.00 42.66 84 PHE A CA 1
ATOM 661 C C . PHE A 1 84 ? -20.950 24.627 18.438 1.00 42.66 84 PHE A C 1
ATOM 663 O O . PHE A 1 84 ? -21.963 24.533 17.747 1.00 42.66 84 PHE A O 1
ATOM 670 N N . LYS A 1 85 ? -21.004 24.790 19.763 1.00 46.00 85 LYS A N 1
ATOM 671 C CA . LYS A 1 85 ? -22.173 25.343 20.444 1.00 46.00 85 LYS A CA 1
ATOM 672 C C . LYS A 1 85 ? -22.455 26.704 19.815 1.00 46.00 85 LYS A C 1
ATOM 674 O O . LYS A 1 85 ? -21.850 27.706 20.190 1.00 46.00 85 LYS A O 1
ATOM 679 N N . SER A 1 86 ? -23.359 26.744 18.844 1.00 48.75 86 SER A N 1
ATOM 680 C CA . SER A 1 86 ? -23.920 27.985 18.328 1.00 48.75 86 SER A CA 1
ATOM 681 C C . SER A 1 86 ? -24.869 28.571 19.379 1.00 48.75 86 SER A C 1
ATOM 683 O O . SER A 1 86 ? -26.089 28.531 19.234 1.00 48.75 86 SER A O 1
ATOM 685 N N . GLU A 1 87 ? -24.327 29.105 20.471 1.00 50.28 87 GLU A N 1
ATOM 686 C CA . GLU A 1 87 ? -25.075 30.028 21.322 1.00 50.28 87 GLU A CA 1
ATOM 687 C C . GLU A 1 87 ? -25.031 31.409 20.667 1.00 50.28 87 GLU A C 1
ATOM 689 O O . GLU A 1 87 ? -24.198 32.260 20.975 1.00 50.28 87 GLU A O 1
ATOM 694 N N . VAL A 1 88 ? -25.945 31.632 19.720 1.00 48.69 88 VAL A N 1
ATOM 695 C CA . VAL A 1 88 ? -26.257 32.980 19.243 1.00 48.69 88 VAL A CA 1
ATOM 696 C C . VAL A 1 88 ? -26.990 33.692 20.378 1.00 48.69 88 VAL A C 1
ATOM 698 O O . VAL A 1 88 ? -28.207 33.575 20.517 1.00 48.69 88 VAL A O 1
ATOM 701 N N . ARG A 1 89 ? -26.254 34.426 21.217 1.00 49.88 89 ARG A N 1
ATOM 702 C CA . ARG A 1 89 ? -26.861 35.428 22.097 1.00 49.88 89 ARG A CA 1
ATOM 703 C C . ARG A 1 89 ? -27.406 36.551 21.218 1.00 49.88 89 ARG A C 1
ATOM 705 O O . ARG A 1 89 ? -26.644 37.357 20.692 1.00 49.88 89 ARG A O 1
ATOM 712 N N . ARG A 1 90 ? -28.728 36.580 21.037 1.00 45.03 90 ARG A 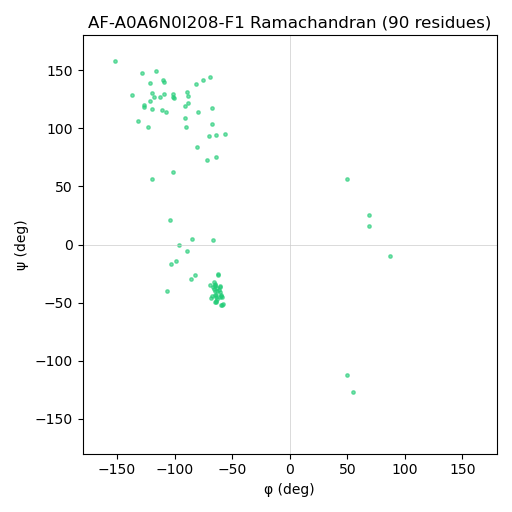N 1
ATOM 713 C CA . ARG A 1 90 ? -29.429 37.806 20.645 1.00 45.03 90 ARG A CA 1
ATOM 714 C C . ARG A 1 90 ? -29.328 38.765 21.829 1.00 45.03 90 ARG A C 1
ATOM 716 O O . ARG A 1 90 ? -29.797 38.425 22.909 1.00 45.03 90 ARG A O 1
ATOM 723 N N . ASN A 1 91 ? -28.670 39.901 21.632 1.00 48.41 91 ASN A N 1
ATOM 724 C CA . ASN A 1 91 ? -28.812 41.035 22.536 1.00 48.41 91 ASN A CA 1
ATOM 725 C C . ASN A 1 91 ? -29.987 41.869 22.021 1.00 48.41 91 ASN A C 1
ATOM 727 O O . ASN A 1 91 ? -29.966 42.274 20.856 1.00 48.41 91 ASN A O 1
ATOM 731 N N . ASP A 1 92 ? -30.984 42.048 22.885 1.00 51.31 92 ASP A N 1
ATOM 732 C CA . ASP A 1 92 ? -32.028 43.069 22.757 1.00 51.31 92 ASP A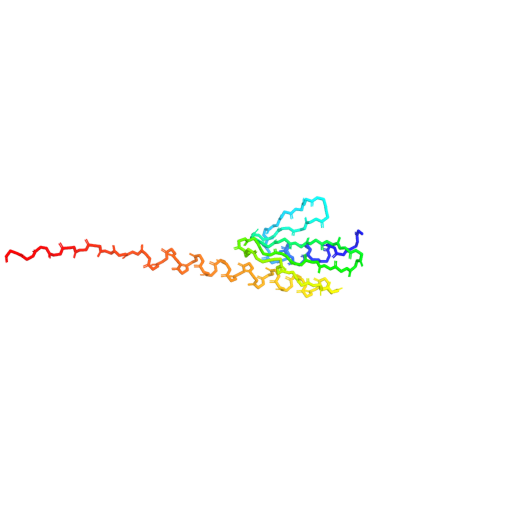 CA 1
ATOM 733 C C . ASP A 1 92 ? -31.443 44.477 22.967 1.00 51.31 92 ASP A C 1
ATOM 735 O O . ASP A 1 92 ? -30.494 44.612 23.782 1.00 51.31 92 ASP A O 1
#

Mean predicted aligned error: 10.62 Å